Protein AF-A0A2D5EL23-F1 (afdb_monomer_lite)

Structure (mmCIF, N/CA/C/O backbone):
data_AF-A0A2D5EL23-F1
#
_entry.id   AF-A0A2D5EL23-F1
#
loop_
_atom_site.group_PDB
_atom_site.id
_atom_site.type_symbol
_atom_site.label_atom_id
_atom_site.label_alt_id
_atom_site.label_comp_id
_atom_site.label_asym_id
_atom_site.label_entity_id
_atom_site.label_seq_id
_atom_site.pdbx_PDB_ins_code
_atom_site.Cartn_x
_atom_site.Cartn_y
_atom_site.Cartn_z
_atom_site.occupancy
_atom_site.B_iso_or_equiv
_atom_site.auth_seq_id
_atom_site.auth_comp_id
_atom_site.auth_asym_id
_atom_site.auth_atom_id
_atom_site.pdbx_PDB_model_num
ATOM 1 N N . ALA A 1 1 ? -35.605 3.063 23.731 1.00 60.91 1 ALA A N 1
ATOM 2 C CA . ALA A 1 1 ? -34.912 2.268 22.695 1.00 60.91 1 ALA A CA 1
ATOM 3 C C . ALA A 1 1 ? -33.939 3.131 21.886 1.00 60.91 1 ALA A C 1
ATOM 5 O O . ALA A 1 1 ? -32.841 2.669 21.605 1.00 60.91 1 ALA A O 1
ATOM 6 N N . ASP A 1 2 ? -34.281 4.392 21.591 1.00 71.50 2 ASP A N 1
ATOM 7 C CA . ASP A 1 2 ? -33.437 5.277 20.772 1.00 71.50 2 ASP A CA 1
ATOM 8 C C . ASP A 1 2 ? -32.120 5.719 21.422 1.00 71.50 2 ASP A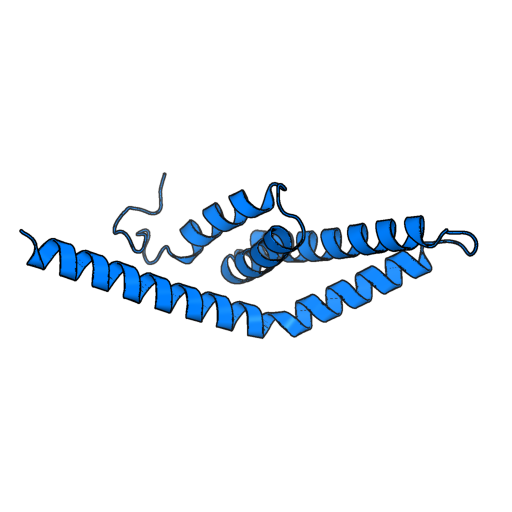 C 1
ATOM 10 O O . ASP A 1 2 ? -31.124 5.849 20.718 1.00 71.50 2 ASP A O 1
ATOM 14 N N . THR A 1 3 ? -32.063 5.884 22.748 1.00 80.81 3 THR A N 1
ATOM 15 C CA . THR A 1 3 ? -30.841 6.335 23.442 1.00 80.81 3 THR A CA 1
ATOM 16 C C . THR A 1 3 ? -29.691 5.336 23.298 1.00 80.81 3 THR A C 1
ATOM 18 O O . THR A 1 3 ? -28.621 5.705 22.828 1.00 80.81 3 THR A O 1
ATOM 21 N N . ALA A 1 4 ? -29.942 4.051 23.573 1.00 77.62 4 ALA A N 1
ATOM 22 C CA . ALA A 1 4 ? -28.934 2.995 23.455 1.00 77.62 4 ALA A CA 1
ATOM 23 C C . ALA A 1 4 ? -28.463 2.787 22.001 1.00 77.62 4 ALA A C 1
ATOM 25 O O . ALA A 1 4 ? -27.282 2.561 21.744 1.00 77.62 4 ALA A O 1
ATOM 26 N N . ALA A 1 5 ? -29.371 2.911 21.025 1.00 80.19 5 ALA A N 1
ATOM 27 C CA . ALA A 1 5 ? -29.011 2.843 19.609 1.00 80.19 5 ALA A CA 1
ATOM 28 C C . ALA A 1 5 ? -28.146 4.042 19.176 1.00 80.19 5 ALA A C 1
ATOM 30 O O . ALA A 1 5 ? -27.245 3.890 18.348 1.00 80.19 5 ALA A O 1
ATOM 31 N N . ASN A 1 6 ? -28.399 5.228 19.735 1.00 86.75 6 ASN A N 1
ATOM 32 C CA . ASN A 1 6 ? -27.636 6.432 19.425 1.00 86.75 6 ASN A CA 1
ATOM 33 C C . ASN A 1 6 ? -26.242 6.408 20.074 1.00 86.75 6 ASN A C 1
ATOM 35 O O . ASN A 1 6 ? -25.251 6.681 19.398 1.00 86.75 6 ASN A O 1
ATOM 39 N N . GLU A 1 7 ? -26.146 5.983 21.335 1.00 85.44 7 GLU A N 1
ATOM 40 C CA . GLU A 1 7 ? -24.877 5.759 22.048 1.00 85.44 7 GLU A CA 1
ATOM 41 C C . GLU A 1 7 ? -23.992 4.734 21.325 1.00 85.44 7 GLU A C 1
ATOM 43 O O . GLU A 1 7 ? -22.789 4.947 21.132 1.00 85.44 7 GLU A O 1
ATOM 48 N N . HIS A 1 8 ? -24.595 3.643 20.843 1.00 81.94 8 HIS A N 1
ATOM 49 C CA . HIS A 1 8 ? -23.882 2.628 20.075 1.00 81.94 8 HIS A CA 1
ATOM 50 C C . HIS A 1 8 ? -23.329 3.182 18.751 1.00 81.94 8 HIS A C 1
ATOM 52 O O . HIS A 1 8 ? -22.163 2.952 18.424 1.00 81.94 8 HIS A O 1
ATOM 58 N N . ARG A 1 9 ? -24.114 3.974 18.003 1.00 85.06 9 ARG A N 1
ATOM 59 C CA . ARG A 1 9 ? -23.632 4.628 16.770 1.00 85.06 9 ARG A CA 1
ATOM 60 C C . ARG A 1 9 ? -22.489 5.603 17.037 1.00 85.06 9 ARG A C 1
ATOM 62 O O . ARG A 1 9 ? -21.515 5.592 16.288 1.00 85.06 9 ARG A O 1
ATOM 69 N N . GLN A 1 10 ? -22.591 6.409 18.093 1.00 87.19 10 GLN A N 1
ATOM 70 C CA . GLN A 1 10 ? -21.544 7.362 18.471 1.00 87.19 10 GLN A CA 1
ATOM 71 C C . GLN A 1 10 ? -20.240 6.644 18.825 1.00 87.19 10 GLN A C 1
ATOM 73 O O . GLN A 1 10 ? -19.169 7.042 18.369 1.00 87.19 10 GLN A O 1
ATOM 78 N N . THR A 1 11 ? -20.333 5.530 19.551 1.00 84.12 11 THR A N 1
ATOM 79 C CA . THR A 1 11 ? -19.168 4.710 19.900 1.00 84.12 11 THR A CA 1
ATOM 80 C C . THR A 1 11 ? -18.510 4.123 18.650 1.00 84.12 11 THR A C 1
ATOM 82 O O . THR A 1 11 ? -17.299 4.254 18.470 1.00 84.12 11 THR A O 1
ATOM 85 N N . LEU A 1 12 ? -19.295 3.542 17.736 1.00 82.88 12 LEU A N 1
ATOM 86 C CA . LEU A 1 12 ? -18.772 3.018 16.469 1.00 82.88 12 LEU A CA 1
ATOM 87 C C . LEU A 1 12 ? -18.121 4.109 15.610 1.00 82.88 12 LEU A C 1
ATOM 89 O O . LEU A 1 12 ? -17.114 3.857 14.946 1.00 82.88 12 LEU A O 1
ATOM 93 N N . GLN A 1 13 ? -18.680 5.318 15.602 1.00 85.19 13 GLN A N 1
ATOM 94 C CA . GLN A 1 13 ? -18.104 6.440 14.870 1.00 85.19 13 GLN A CA 1
ATOM 95 C C . GLN A 1 13 ? -16.752 6.861 15.461 1.00 85.19 13 GLN A C 1
ATOM 97 O O . GLN A 1 13 ? -15.768 6.915 14.721 1.00 85.19 13 GLN A O 1
ATOM 102 N N . ALA A 1 14 ? -16.673 7.063 16.778 1.00 82.94 14 ALA A N 1
ATOM 103 C CA . ALA A 1 14 ? -15.433 7.438 17.458 1.00 82.94 14 ALA A CA 1
ATOM 104 C C . ALA A 1 14 ? -14.319 6.390 17.259 1.00 82.94 14 ALA A C 1
ATOM 106 O O . ALA A 1 14 ? -13.152 6.725 17.027 1.00 82.94 14 ALA A O 1
ATOM 107 N N . GLN A 1 15 ? -14.677 5.103 17.274 1.00 82.75 15 GLN A N 1
ATOM 108 C CA . GLN A 1 15 ? -13.743 4.017 16.973 1.00 82.75 15 GLN A CA 1
ATOM 109 C C . GLN A 1 15 ? -13.229 4.077 15.531 1.00 82.75 15 GLN A C 1
ATOM 111 O O . GLN A 1 15 ? -12.029 3.935 15.297 1.00 82.75 15 GLN A O 1
ATOM 116 N N . ARG A 1 16 ? -14.111 4.317 14.551 1.00 83.12 16 ARG A N 1
ATOM 117 C CA . ARG A 1 16 ? -13.718 4.452 13.138 1.00 83.12 16 ARG A CA 1
ATOM 118 C C . ARG A 1 16 ? -12.793 5.642 12.916 1.00 83.12 16 ARG A C 1
ATOM 120 O O . ARG A 1 16 ? -11.844 5.528 12.146 1.00 83.12 16 ARG A O 1
ATOM 127 N N . GLU A 1 17 ? -13.054 6.765 13.571 1.00 86.00 17 GLU A N 1
ATOM 128 C CA . GLU A 1 17 ? -12.202 7.956 13.501 1.00 86.00 17 GLU A CA 1
ATOM 129 C C . GLU A 1 17 ? -10.819 7.685 14.096 1.00 86.00 17 GLU A C 1
ATOM 131 O O . GLU A 1 17 ? -9.805 7.966 13.456 1.00 86.00 17 GLU A O 1
ATOM 136 N N . THR A 1 18 ? -10.768 7.033 15.260 1.00 85.25 18 THR A N 1
ATOM 137 C CA . THR A 1 18 ? -9.509 6.610 15.889 1.00 85.25 18 THR A CA 1
ATOM 138 C C . THR A 1 18 ? -8.724 5.667 14.979 1.00 85.25 18 THR A C 1
ATOM 140 O O . THR A 1 18 ? -7.529 5.863 14.757 1.00 85.25 18 THR A O 1
ATOM 143 N N . GLN A 1 19 ? -9.395 4.673 14.393 1.00 83.81 19 GLN A N 1
ATOM 144 C CA . GLN A 1 19 ? -8.776 3.732 13.465 1.00 83.81 19 GLN A CA 1
ATOM 145 C C . GLN A 1 19 ? -8.210 4.447 12.232 1.00 83.81 19 GLN A C 1
ATOM 147 O O . GLN A 1 19 ? -7.066 4.207 11.853 1.00 83.81 19 GLN A O 1
ATOM 152 N N . ARG A 1 20 ? -8.972 5.371 11.632 1.00 85.50 20 ARG A N 1
ATOM 153 C CA . ARG A 1 20 ? -8.506 6.181 10.494 1.00 85.50 20 ARG A CA 1
ATOM 154 C C . ARG A 1 20 ? -7.292 7.031 10.855 1.00 85.50 20 ARG A C 1
ATOM 156 O O . ARG A 1 20 ? -6.368 7.122 10.055 1.00 85.50 20 ARG A O 1
ATOM 163 N N . ALA A 1 21 ? -7.267 7.621 12.048 1.00 84.81 21 ALA A N 1
ATOM 164 C CA . ALA A 1 21 ? -6.127 8.405 12.511 1.00 84.81 21 ALA A CA 1
ATOM 165 C C . ALA A 1 21 ? -4.867 7.540 12.690 1.00 84.81 21 ALA A C 1
ATOM 167 O O . ALA A 1 21 ? -3.770 7.971 12.339 1.00 84.81 21 ALA A O 1
ATOM 168 N N . LEU A 1 22 ? -5.011 6.312 13.197 1.00 86.81 22 LEU A N 1
ATOM 169 C CA . LEU A 1 22 ? -3.902 5.361 13.314 1.00 86.81 22 LEU A CA 1
ATOM 170 C C . LEU A 1 22 ? -3.392 4.903 11.944 1.00 86.81 22 LEU A C 1
ATOM 172 O O . LEU A 1 22 ? -2.182 4.881 11.731 1.00 86.81 22 LEU A O 1
ATOM 176 N N . GLU A 1 23 ? -4.296 4.588 11.013 1.00 88.56 23 GLU A N 1
ATOM 177 C CA . GLU A 1 23 ? -3.943 4.245 9.629 1.00 88.56 23 GLU A CA 1
ATOM 178 C C . GLU A 1 23 ? -3.203 5.406 8.946 1.00 88.56 23 GLU A C 1
ATOM 180 O O . GLU A 1 23 ? -2.157 5.192 8.341 1.00 88.56 23 GLU A O 1
ATOM 185 N N . ALA A 1 24 ? -3.681 6.644 9.107 1.00 87.31 24 ALA A N 1
ATOM 186 C CA . ALA A 1 24 ? -3.034 7.828 8.544 1.00 87.31 24 ALA A CA 1
ATOM 187 C C . ALA A 1 24 ? -1.629 8.065 9.122 1.00 87.31 24 ALA A C 1
ATOM 189 O O . ALA A 1 24 ? -0.707 8.391 8.380 1.00 87.31 24 ALA A O 1
ATOM 190 N N . ARG A 1 25 ? -1.441 7.865 10.433 1.00 89.38 25 ARG A N 1
ATOM 191 C CA . ARG A 1 25 ? -0.119 7.970 11.072 1.00 89.38 25 ARG A CA 1
ATOM 192 C C . ARG A 1 25 ? 0.843 6.894 10.580 1.00 89.38 25 ARG A C 1
ATOM 194 O O . ARG A 1 25 ? 2.002 7.198 10.326 1.00 89.38 25 ARG A O 1
ATOM 201 N N . ALA A 1 26 ? 0.368 5.656 10.441 1.00 88.75 26 ALA A N 1
ATOM 202 C CA . ALA A 1 26 ? 1.173 4.569 9.896 1.00 88.75 26 ALA A CA 1
ATOM 203 C C . ALA A 1 26 ? 1.560 4.843 8.436 1.00 88.75 26 ALA A C 1
ATOM 205 O O . ALA A 1 26 ? 2.711 4.643 8.072 1.00 88.75 26 ALA A O 1
ATOM 206 N N . ALA A 1 27 ? 0.627 5.356 7.629 1.00 90.19 27 ALA A N 1
ATOM 207 C CA . ALA A 1 27 ? 0.902 5.747 6.252 1.00 90.19 27 ALA A CA 1
ATOM 208 C C . ALA A 1 27 ? 1.962 6.850 6.176 1.00 90.19 27 ALA A C 1
ATOM 210 O O . ALA A 1 27 ? 2.944 6.695 5.461 1.00 90.19 27 ALA A O 1
ATOM 211 N N . ALA A 1 28 ? 1.819 7.908 6.978 1.00 91.62 28 ALA A N 1
ATOM 212 C CA . ALA A 1 28 ? 2.796 8.991 7.027 1.00 91.62 28 ALA A CA 1
ATOM 213 C C . ALA A 1 28 ? 4.202 8.497 7.413 1.00 91.62 28 ALA A C 1
ATOM 215 O O . ALA A 1 28 ? 5.184 8.951 6.840 1.00 91.62 28 ALA A O 1
ATOM 216 N N . GLY A 1 29 ? 4.302 7.542 8.344 1.00 92.69 29 GLY A N 1
ATOM 217 C CA . GLY A 1 29 ? 5.584 6.959 8.749 1.00 92.69 29 GLY A CA 1
ATOM 218 C C . GLY A 1 29 ? 6.241 6.048 7.706 1.00 92.69 29 GLY A C 1
ATOM 219 O O . GLY A 1 29 ? 7.406 5.706 7.870 1.00 92.69 29 GLY A O 1
ATOM 220 N N . LEU A 1 30 ? 5.514 5.643 6.661 1.00 95.50 30 LEU A N 1
ATOM 221 C CA . LEU A 1 30 ? 6.009 4.760 5.600 1.00 95.50 30 LEU A CA 1
ATOM 222 C C . LEU A 1 30 ? 6.148 5.461 4.248 1.00 95.50 30 LEU A C 1
ATOM 224 O O . LEU A 1 30 ? 6.604 4.829 3.299 1.00 95.50 30 LEU A O 1
ATOM 228 N N . GLU A 1 31 ? 5.767 6.735 4.144 1.00 95.19 31 GLU A N 1
ATOM 229 C CA . GLU A 1 31 ? 5.750 7.454 2.868 1.00 95.19 31 GLU A CA 1
ATOM 230 C C . GLU A 1 31 ? 7.149 7.542 2.250 1.00 95.19 31 GLU A C 1
ATOM 232 O O . GLU A 1 31 ? 7.300 7.281 1.061 1.00 95.19 31 GLU A O 1
ATOM 237 N N . ASP A 1 32 ? 8.182 7.812 3.056 1.00 95.81 32 ASP A N 1
ATOM 238 C CA . ASP A 1 32 ? 9.564 7.857 2.568 1.00 95.81 32 ASP A CA 1
ATOM 239 C C . ASP A 1 32 ? 10.018 6.488 2.040 1.00 95.81 32 ASP A C 1
ATOM 241 O O . ASP A 1 32 ? 10.555 6.406 0.940 1.00 95.81 32 ASP A O 1
ATOM 245 N N . THR A 1 33 ? 9.713 5.401 2.760 1.00 96.38 33 THR A N 1
ATOM 246 C CA . THR A 1 33 ? 10.012 4.029 2.314 1.00 96.38 33 THR A CA 1
ATOM 247 C C . THR A 1 33 ? 9.292 3.679 1.014 1.00 96.38 33 THR A C 1
ATOM 249 O O . THR A 1 33 ? 9.870 3.043 0.136 1.00 96.38 33 THR A O 1
ATOM 252 N N . ILE A 1 34 ? 8.022 4.075 0.885 1.00 96.50 34 ILE A N 1
ATOM 253 C CA . ILE A 1 34 ? 7.247 3.860 -0.340 1.00 96.50 34 ILE A CA 1
ATOM 254 C C . ILE A 1 34 ? 7.878 4.640 -1.488 1.00 96.50 34 ILE A C 1
ATOM 256 O O . ILE A 1 34 ? 8.136 4.060 -2.538 1.00 96.50 34 ILE A O 1
ATOM 260 N N . ARG A 1 35 ? 8.160 5.931 -1.287 1.00 97.25 35 ARG A N 1
ATOM 261 C CA . ARG A 1 35 ? 8.766 6.790 -2.304 1.00 97.25 35 ARG A CA 1
ATOM 262 C C . ARG A 1 35 ? 10.094 6.219 -2.790 1.00 97.25 35 ARG A C 1
ATOM 264 O O . ARG A 1 35 ? 10.261 6.060 -3.991 1.00 97.25 35 ARG A O 1
ATOM 271 N N . GLU A 1 36 ? 10.997 5.870 -1.878 1.00 97.75 36 GLU A N 1
ATOM 272 C CA . GLU A 1 36 ? 12.311 5.313 -2.223 1.00 97.75 36 GLU A CA 1
ATOM 273 C C . GLU A 1 36 ? 12.188 4.019 -3.038 1.00 97.75 36 GLU A C 1
ATOM 275 O O . GLU A 1 36 ? 12.877 3.848 -4.043 1.00 97.75 36 GLU A O 1
ATOM 280 N N . ALA A 1 37 ? 11.275 3.122 -2.654 1.00 97.31 37 ALA A N 1
ATOM 281 C CA . ALA A 1 37 ? 11.045 1.881 -3.388 1.00 97.31 37 ALA A CA 1
ATOM 282 C C . ALA A 1 37 ? 10.477 2.126 -4.796 1.00 97.31 37 ALA A C 1
ATOM 284 O O . ALA A 1 37 ? 10.880 1.452 -5.743 1.00 97.31 37 ALA A O 1
ATOM 285 N N . LEU A 1 38 ? 9.559 3.085 -4.940 1.00 97.38 38 LEU A N 1
ATOM 286 C CA . LEU A 1 38 ? 8.976 3.454 -6.231 1.00 97.38 38 LEU A CA 1
ATOM 287 C C . LEU A 1 38 ? 10.004 4.129 -7.148 1.00 97.38 38 LEU A C 1
ATOM 289 O O . LEU A 1 38 ? 10.094 3.784 -8.324 1.00 97.38 38 LEU A O 1
ATOM 293 N N . GLU A 1 39 ? 10.815 5.042 -6.613 1.00 97.69 39 GLU A N 1
ATOM 294 C CA . GLU A 1 39 ? 11.894 5.702 -7.354 1.00 97.69 39 GLU A CA 1
ATOM 295 C C . GLU A 1 39 ? 12.943 4.693 -7.836 1.00 97.69 39 GLU A C 1
ATOM 297 O O . GLU A 1 39 ? 13.336 4.730 -9.005 1.00 97.69 39 GLU A O 1
ATOM 302 N N . ALA A 1 40 ? 13.343 3.751 -6.975 1.00 97.44 40 ALA A N 1
ATOM 303 C CA . ALA A 1 40 ? 14.256 2.674 -7.346 1.00 97.44 40 ALA A CA 1
ATOM 304 C C . ALA A 1 40 ? 13.661 1.779 -8.445 1.00 97.44 40 ALA A C 1
ATOM 306 O O . ALA A 1 40 ? 14.304 1.551 -9.467 1.00 97.44 40 ALA A O 1
ATOM 307 N N . ALA A 1 41 ? 12.409 1.338 -8.286 1.00 96.94 41 ALA A N 1
ATOM 308 C CA . ALA A 1 41 ? 11.735 0.490 -9.269 1.00 96.94 41 ALA A CA 1
ATOM 309 C C . ALA A 1 41 ? 11.572 1.183 -10.628 1.00 96.94 41 ALA A C 1
ATOM 311 O O . ALA A 1 41 ? 11.755 0.563 -11.675 1.00 96.94 41 ALA A O 1
ATOM 312 N N . ARG A 1 42 ? 11.270 2.485 -10.621 1.00 96.56 42 ARG A N 1
ATOM 313 C CA . ARG A 1 42 ? 11.204 3.308 -11.830 1.00 96.56 42 ARG A CA 1
ATOM 314 C C . ARG A 1 42 ? 12.561 3.396 -12.521 1.00 96.56 42 ARG A C 1
ATOM 316 O O . ARG A 1 42 ? 12.623 3.230 -13.737 1.00 96.56 42 ARG A O 1
ATOM 323 N N . ALA A 1 43 ? 13.631 3.658 -11.772 1.00 95.62 43 ALA A N 1
ATOM 324 C CA . ALA A 1 43 ? 14.978 3.739 -12.329 1.00 95.62 43 ALA A CA 1
ATOM 325 C C . ALA A 1 43 ? 15.408 2.404 -12.956 1.00 95.62 43 ALA A C 1
ATOM 327 O O . ALA A 1 43 ? 15.880 2.391 -14.091 1.00 95.62 43 ALA A O 1
ATOM 328 N N . GLU A 1 44 ? 15.172 1.288 -12.261 1.00 94.50 44 GLU A N 1
ATOM 329 C CA . GLU A 1 44 ? 15.456 -0.060 -12.766 1.00 94.50 44 GLU A CA 1
ATOM 330 C C . GLU A 1 44 ? 14.639 -0.393 -14.023 1.00 94.50 44 GLU A C 1
ATOM 332 O O . GLU A 1 44 ? 15.177 -0.945 -14.983 1.00 94.50 44 GLU A O 1
ATOM 337 N N . ALA A 1 45 ? 13.355 -0.024 -14.056 1.00 94.31 45 ALA A N 1
ATOM 338 C CA . ALA A 1 45 ? 12.507 -0.239 -15.225 1.00 94.31 45 ALA A CA 1
ATOM 339 C C . ALA A 1 45 ? 13.009 0.538 -16.448 1.00 94.31 45 ALA A C 1
ATOM 341 O O . ALA A 1 45 ? 13.058 -0.016 -17.542 1.00 94.31 45 ALA A O 1
ATOM 342 N N . ILE A 1 46 ? 13.405 1.801 -16.265 1.00 92.88 46 ILE A N 1
ATOM 343 C CA . ILE A 1 46 ? 13.926 2.644 -17.349 1.00 92.88 46 ILE A CA 1
ATOM 344 C C . ILE A 1 46 ? 15.285 2.133 -17.841 1.00 92.88 46 ILE A C 1
ATOM 346 O O . ILE A 1 46 ? 15.500 2.081 -19.047 1.00 92.88 46 ILE A O 1
ATOM 350 N N . ASP A 1 47 ? 16.187 1.729 -16.943 1.00 91.75 47 ASP A N 1
ATOM 351 C CA . ASP A 1 47 ? 17.500 1.183 -17.322 1.00 91.75 47 ASP A CA 1
ATOM 352 C C . ASP A 1 47 ? 17.376 -0.157 -18.069 1.00 91.75 47 ASP A C 1
ATOM 354 O O . ASP A 1 47 ? 18.091 -0.417 -19.039 1.00 91.75 47 ASP A O 1
ATOM 358 N N . GLY A 1 48 ? 16.407 -0.988 -17.671 1.00 88.31 48 GLY A N 1
ATOM 359 C CA . GLY A 1 48 ? 16.091 -2.246 -18.345 1.00 88.31 48 GLY A CA 1
ATOM 360 C C . GLY A 1 48 ? 15.474 -2.073 -19.738 1.00 88.31 48 GLY A C 1
ATOM 361 O O . GLY A 1 48 ? 15.513 -3.004 -20.550 1.00 88.31 48 GLY A O 1
ATOM 362 N N . LEU A 1 49 ? 14.926 -0.895 -20.044 1.00 85.19 49 LEU A N 1
ATOM 363 C CA . LEU A 1 49 ? 14.395 -0.571 -21.361 1.00 85.19 49 LEU A CA 1
ATOM 364 C C . LEU A 1 49 ? 15.527 -0.109 -22.282 1.00 85.19 49 LEU A C 1
ATOM 366 O O . LEU A 1 49 ? 16.194 0.901 -22.074 1.00 85.19 49 LEU A O 1
ATOM 370 N N . GLY A 1 50 ? 15.749 -0.859 -23.360 1.00 79.94 50 GLY A N 1
ATOM 371 C CA . GLY A 1 50 ? 16.741 -0.486 -24.365 1.00 79.94 50 GLY A CA 1
ATOM 372 C C . GLY A 1 50 ? 16.426 0.859 -25.042 1.00 79.94 50 GLY A C 1
ATOM 373 O O . GLY A 1 50 ? 15.294 1.333 -25.045 1.00 79.94 50 GLY A O 1
ATOM 374 N N . ARG A 1 51 ? 17.423 1.433 -25.735 1.00 73.56 51 ARG A N 1
ATOM 375 C CA . ARG A 1 51 ? 17.384 2.761 -26.403 1.00 73.56 51 ARG A CA 1
ATOM 376 C C . ARG A 1 51 ? 16.289 2.983 -27.473 1.00 73.56 51 ARG A C 1
ATOM 378 O O . ARG A 1 51 ? 16.339 3.989 -28.173 1.00 73.56 51 ARG A O 1
ATOM 385 N N . ARG A 1 52 ? 15.365 2.043 -27.682 1.00 77.75 52 ARG A N 1
ATOM 386 C CA . ARG A 1 52 ? 14.295 2.111 -28.694 1.00 77.75 52 ARG A CA 1
ATOM 387 C C . ARG A 1 52 ? 12.890 1.896 -28.126 1.00 77.75 52 ARG A C 1
ATOM 389 O O . ARG A 1 52 ? 11.969 1.766 -28.924 1.00 77.75 52 ARG A O 1
ATOM 396 N N . ALA A 1 53 ? 12.733 1.821 -26.805 1.00 85.31 53 ALA A N 1
ATOM 397 C CA . ALA A 1 53 ? 11.406 1.761 -26.208 1.00 85.31 53 ALA A CA 1
ATOM 398 C C . ALA A 1 53 ? 10.616 3.026 -26.567 1.00 85.31 53 ALA A C 1
ATOM 400 O O . ALA A 1 53 ? 11.154 4.135 -26.561 1.00 85.31 53 ALA A O 1
ATOM 401 N N . THR A 1 54 ? 9.352 2.840 -26.917 1.00 92.62 54 THR A N 1
ATOM 402 C CA . THR A 1 54 ? 8.395 3.931 -27.087 1.00 92.62 54 THR A CA 1
ATOM 403 C C . THR A 1 54 ? 8.010 4.520 -25.729 1.00 92.62 54 THR A C 1
ATOM 405 O O . THR A 1 54 ? 8.204 3.895 -2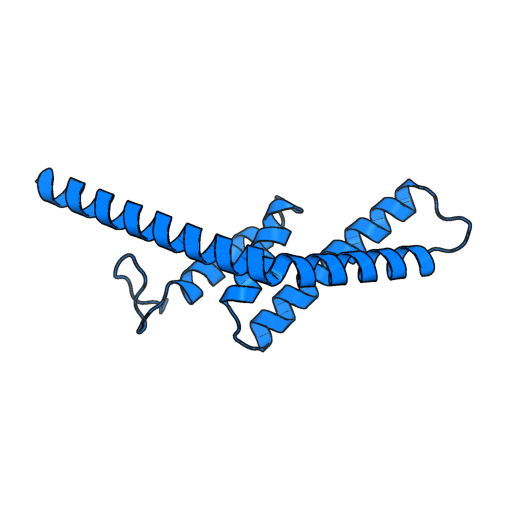4.681 1.00 92.62 54 THR A O 1
ATOM 408 N N . ASP A 1 55 ? 7.440 5.725 -25.735 1.00 91.81 55 ASP A N 1
ATOM 409 C CA . ASP A 1 55 ? 6.957 6.367 -24.508 1.00 91.81 55 ASP A CA 1
ATOM 410 C C . ASP A 1 55 ? 5.874 5.516 -23.823 1.00 91.81 55 ASP A C 1
ATOM 412 O O . ASP A 1 55 ? 5.894 5.356 -22.606 1.00 91.81 55 ASP A O 1
ATOM 416 N N . GLU A 1 56 ? 4.991 4.890 -24.608 1.00 92.44 56 GLU A N 1
ATOM 417 C CA . GLU A 1 56 ? 3.926 4.011 -24.110 1.00 92.44 56 GLU A CA 1
ATOM 418 C C . GLU A 1 56 ? 4.486 2.729 -23.471 1.00 92.44 56 GLU A C 1
ATOM 420 O O . GLU A 1 56 ? 4.063 2.333 -22.385 1.00 92.44 56 GLU A O 1
ATOM 425 N N . GLU A 1 57 ? 5.493 2.103 -24.090 1.00 92.31 57 GLU A N 1
ATOM 426 C CA . GLU A 1 57 ? 6.192 0.954 -23.496 1.00 92.31 57 GLU A CA 1
ATOM 427 C C . GLU A 1 57 ? 6.920 1.341 -22.205 1.00 92.31 57 GLU A C 1
ATOM 429 O O . GLU A 1 57 ? 6.933 0.571 -21.242 1.00 92.31 57 GLU A O 1
ATOM 434 N N . THR A 1 58 ? 7.493 2.544 -22.168 1.00 93.25 58 THR A N 1
ATOM 435 C CA . THR A 1 58 ? 8.186 3.066 -20.989 1.00 93.25 58 THR A CA 1
ATOM 436 C C . THR A 1 58 ? 7.215 3.312 -19.842 1.00 93.25 58 THR A C 1
ATOM 438 O O . THR A 1 58 ? 7.457 2.867 -18.719 1.00 93.25 58 THR A O 1
ATOM 441 N N . GLU A 1 59 ? 6.086 3.961 -20.116 1.00 94.25 59 GLU A N 1
ATOM 442 C CA . GLU A 1 59 ? 5.038 4.207 -19.128 1.00 94.25 59 GLU A CA 1
ATOM 443 C C . GLU A 1 59 ? 4.453 2.896 -18.587 1.00 94.25 59 GLU A C 1
ATOM 445 O O . GLU A 1 59 ? 4.320 2.729 -17.368 1.00 94.25 59 GLU A O 1
ATOM 450 N N . ALA A 1 60 ? 4.169 1.934 -19.470 1.00 93.62 60 ALA A N 1
ATOM 451 C CA . ALA A 1 60 ? 3.654 0.626 -19.079 1.00 93.62 60 ALA A CA 1
ATOM 452 C C . ALA A 1 60 ? 4.652 -0.148 -18.201 1.00 93.62 60 ALA A C 1
ATOM 454 O O . ALA A 1 60 ? 4.265 -0.722 -17.177 1.00 93.62 60 ALA A O 1
ATOM 455 N N . ALA A 1 61 ? 5.938 -0.143 -18.562 1.00 94.69 61 ALA A N 1
ATOM 456 C CA . ALA A 1 61 ? 6.983 -0.809 -17.793 1.00 94.69 61 ALA A CA 1
ATOM 457 C C . ALA A 1 61 ? 7.160 -0.181 -16.406 1.00 94.69 61 ALA A C 1
ATOM 459 O O . ALA A 1 61 ? 7.187 -0.906 -15.412 1.00 94.69 61 ALA A O 1
ATOM 460 N N . VAL A 1 62 ? 7.219 1.152 -16.328 1.00 95.50 62 VAL A N 1
ATOM 461 C CA . VAL A 1 62 ? 7.345 1.881 -15.058 1.00 95.50 62 VAL A CA 1
ATOM 462 C C . VAL A 1 62 ? 6.136 1.627 -14.162 1.00 95.50 62 VAL A C 1
ATOM 464 O O . VAL A 1 62 ? 6.312 1.251 -13.007 1.00 95.50 62 VAL A O 1
ATOM 467 N N . THR A 1 63 ? 4.918 1.736 -14.697 1.00 94.50 63 THR A N 1
ATOM 468 C CA . THR A 1 63 ? 3.680 1.485 -13.937 1.00 94.50 63 THR A CA 1
ATOM 469 C C . THR A 1 63 ? 3.653 0.064 -13.377 1.00 94.50 63 THR A C 1
ATOM 471 O O . THR A 1 63 ? 3.268 -0.172 -12.229 1.00 94.50 63 THR A O 1
ATOM 474 N N . ASN A 1 64 ? 4.081 -0.912 -14.180 1.00 95.25 64 ASN A N 1
ATOM 475 C CA . ASN A 1 64 ? 4.152 -2.294 -13.736 1.00 95.25 64 ASN A CA 1
ATOM 476 C C . ASN A 1 64 ? 5.249 -2.515 -12.678 1.00 95.25 64 ASN A C 1
ATOM 478 O O . ASN A 1 64 ? 5.012 -3.252 -11.721 1.00 95.25 64 ASN A O 1
ATOM 482 N N . ALA A 1 65 ? 6.416 -1.885 -12.817 1.00 96.69 65 ALA A N 1
ATOM 483 C CA . ALA A 1 65 ? 7.506 -1.991 -11.849 1.00 96.69 65 ALA A CA 1
ATOM 484 C C . ALA A 1 65 ? 7.144 -1.354 -10.499 1.00 96.69 65 ALA A C 1
ATOM 486 O O . ALA A 1 65 ? 7.343 -1.969 -9.452 1.00 96.69 65 ALA A O 1
ATOM 487 N N . GLU A 1 66 ? 6.532 -0.169 -10.517 1.00 96.56 66 GLU A N 1
ATOM 488 C CA . GLU A 1 66 ? 6.036 0.524 -9.324 1.00 96.56 66 GLU A CA 1
ATOM 489 C C . GLU A 1 66 ? 5.004 -0.326 -8.568 1.00 96.56 66 GLU A C 1
ATOM 491 O O . GLU A 1 66 ? 5.114 -0.525 -7.353 1.00 96.56 66 GLU A O 1
ATOM 496 N N . ARG A 1 67 ? 4.059 -0.934 -9.298 1.00 96.69 67 ARG A N 1
ATOM 497 C CA . ARG A 1 67 ? 3.099 -1.888 -8.728 1.00 96.69 67 ARG A CA 1
ATOM 498 C C . ARG A 1 67 ? 3.801 -3.074 -8.064 1.00 96.69 67 ARG A C 1
ATOM 500 O O . ARG A 1 67 ? 3.473 -3.418 -6.930 1.00 96.69 67 ARG A O 1
ATOM 507 N N . GLN A 1 68 ? 4.761 -3.700 -8.746 1.00 96.94 68 GLN A N 1
ATOM 508 C CA . GLN A 1 68 ? 5.495 -4.854 -8.215 1.00 96.94 68 GLN A CA 1
ATOM 509 C C . GLN A 1 68 ? 6.314 -4.501 -6.966 1.00 96.94 68 GLN A C 1
ATOM 511 O O . GLN A 1 68 ? 6.366 -5.292 -6.023 1.00 96.94 68 GLN A O 1
ATOM 516 N N . ALA A 1 69 ? 6.913 -3.310 -6.918 1.00 97.62 69 ALA A N 1
ATOM 517 C CA . ALA A 1 69 ? 7.647 -2.836 -5.749 1.00 97.62 69 ALA A CA 1
ATOM 518 C C . ALA A 1 69 ? 6.731 -2.672 -4.526 1.00 97.62 69 ALA A C 1
ATOM 520 O O . ALA A 1 69 ? 7.056 -3.145 -3.434 1.00 97.62 69 ALA A O 1
ATOM 521 N N . LEU A 1 70 ? 5.545 -2.084 -4.714 1.00 97.19 70 LEU A N 1
ATOM 522 C CA . LEU A 1 70 ? 4.535 -1.985 -3.659 1.00 97.19 70 LEU A CA 1
ATOM 523 C C . LEU A 1 70 ? 4.010 -3.355 -3.215 1.00 97.19 70 LEU A C 1
ATOM 525 O O . LEU A 1 70 ? 3.837 -3.584 -2.018 1.00 97.19 70 LEU A O 1
ATOM 529 N N . GLU A 1 71 ? 3.770 -4.276 -4.151 1.00 97.56 71 GLU A N 1
ATOM 530 C CA . GLU A 1 71 ? 3.376 -5.654 -3.832 1.00 97.56 71 GLU A CA 1
ATOM 531 C C . GLU A 1 71 ? 4.438 -6.360 -2.993 1.00 97.56 71 GLU A C 1
ATOM 533 O O . GLU A 1 71 ? 4.102 -7.013 -2.004 1.00 97.56 71 GLU A O 1
ATOM 538 N N . LYS A 1 72 ? 5.715 -6.187 -3.340 1.00 97.81 72 LYS A N 1
ATOM 539 C CA . LYS A 1 72 ? 6.834 -6.750 -2.586 1.00 97.81 72 LYS A CA 1
ATOM 540 C C . LYS A 1 72 ? 6.872 -6.214 -1.157 1.00 97.81 72 LYS A C 1
ATOM 542 O O . LYS A 1 72 ? 6.872 -7.013 -0.227 1.00 97.81 72 LYS A O 1
ATOM 547 N N . LEU A 1 73 ? 6.797 -4.894 -0.966 1.00 97.88 73 LEU A N 1
ATOM 548 C CA . LEU A 1 73 ? 6.713 -4.290 0.372 1.00 97.88 73 LEU A CA 1
ATOM 549 C C . LEU A 1 73 ? 5.523 -4.837 1.178 1.00 97.88 73 LEU A C 1
ATOM 551 O O . LEU A 1 73 ? 5.647 -5.141 2.367 1.00 97.88 73 LEU A O 1
ATOM 555 N N . ALA A 1 74 ? 4.367 -4.994 0.527 1.00 96.81 74 ALA A N 1
ATOM 556 C CA . ALA A 1 74 ? 3.166 -5.538 1.147 1.00 96.81 74 ALA A CA 1
ATOM 557 C C . ALA A 1 74 ? 3.351 -6.992 1.607 1.00 96.81 74 ALA A C 1
ATOM 559 O O . ALA A 1 74 ? 2.977 -7.337 2.732 1.00 96.81 74 ALA A O 1
ATOM 560 N N . VAL A 1 75 ? 3.946 -7.832 0.759 1.00 96.88 75 VAL A N 1
ATOM 561 C CA . VAL A 1 75 ? 4.229 -9.241 1.054 1.00 96.88 75 VAL A CA 1
ATOM 562 C C . VAL A 1 75 ? 5.306 -9.376 2.129 1.00 96.88 75 VAL A C 1
ATOM 564 O O . VAL A 1 75 ? 5.114 -10.146 3.066 1.00 96.88 75 VAL A O 1
ATOM 567 N N . ASP A 1 76 ? 6.383 -8.599 2.067 1.00 97.31 76 ASP A N 1
ATOM 568 C CA . ASP A 1 76 ? 7.457 -8.620 3.068 1.00 97.31 76 ASP A CA 1
ATOM 569 C C . ASP A 1 76 ? 6.940 -8.205 4.456 1.00 97.31 76 ASP A C 1
ATOM 571 O O . ASP A 1 76 ? 7.288 -8.794 5.486 1.00 97.31 76 ASP A O 1
ATOM 575 N N . ALA A 1 77 ? 6.026 -7.232 4.502 1.00 94.94 77 ALA A N 1
ATOM 576 C CA . ALA A 1 77 ? 5.343 -6.868 5.735 1.00 94.94 77 ALA A CA 1
ATOM 577 C C . ALA A 1 77 ? 4.417 -7.987 6.244 1.00 94.94 77 ALA A C 1
ATOM 579 O O . ALA A 1 77 ? 4.371 -8.232 7.451 1.00 94.94 77 ALA A O 1
ATOM 580 N N . LEU A 1 78 ? 3.702 -8.689 5.356 1.00 93.19 78 LEU A N 1
ATOM 581 C CA . LEU A 1 78 ? 2.867 -9.839 5.721 1.00 93.19 78 LEU A CA 1
ATOM 582 C C . LEU A 1 78 ? 3.691 -10.992 6.301 1.00 93.19 78 LEU A C 1
ATOM 584 O O . LEU A 1 78 ? 3.342 -11.514 7.361 1.00 93.19 78 LEU A O 1
ATOM 588 N N . THR A 1 79 ? 4.775 -11.380 5.629 1.00 93.94 79 THR A N 1
ATOM 589 C CA . THR A 1 79 ? 5.653 -12.482 6.057 1.00 93.94 79 THR A CA 1
ATOM 590 C C . THR A 1 79 ? 6.346 -12.166 7.380 1.00 93.94 79 THR A C 1
ATOM 592 O O . THR A 1 79 ? 6.535 -13.057 8.207 1.00 93.94 79 THR A O 1
ATOM 595 N N . SER A 1 80 ? 6.612 -10.885 7.641 1.00 92.31 80 SER A N 1
ATOM 596 C CA . SER A 1 80 ? 7.150 -10.390 8.913 1.00 92.31 80 SER A CA 1
ATOM 597 C C . SER A 1 80 ? 6.085 -10.167 10.000 1.00 92.31 80 SER A C 1
ATOM 599 O O . SER A 1 80 ? 6.389 -9.600 11.048 1.00 92.31 80 SER A O 1
ATOM 601 N N . ASN A 1 81 ? 4.827 -10.577 9.776 1.00 89.38 81 ASN A N 1
ATOM 602 C CA . ASN A 1 81 ? 3.677 -10.337 10.663 1.00 89.38 81 ASN A CA 1
ATOM 603 C C . ASN A 1 81 ? 3.408 -8.853 10.987 1.00 89.38 81 ASN A C 1
ATOM 605 O O . ASN A 1 81 ? 2.690 -8.528 11.937 1.00 89.38 81 ASN A O 1
ATOM 609 N N . ASN A 1 82 ? 3.928 -7.927 10.183 1.00 90.81 82 ASN A N 1
ATOM 610 C CA . ASN A 1 82 ? 3.666 -6.504 10.325 1.00 90.81 82 ASN A CA 1
ATOM 611 C C . ASN A 1 82 ? 2.396 -6.111 9.556 1.00 90.81 82 ASN A C 1
ATOM 613 O O . ASN A 1 82 ? 2.421 -5.409 8.543 1.00 90.81 82 ASN A O 1
ATOM 617 N N . TYR A 1 83 ? 1.249 -6.559 10.070 1.00 90.75 83 TYR A N 1
ATOM 618 C CA . TYR A 1 83 ? -0.058 -6.340 9.444 1.00 90.75 83 TYR A CA 1
ATOM 619 C C . TYR A 1 83 ? -0.433 -4.859 9.303 1.00 90.75 83 TYR A C 1
ATOM 621 O O . TYR A 1 83 ? -1.201 -4.509 8.410 1.00 90.75 83 TYR A O 1
ATOM 629 N N . ARG A 1 84 ? 0.111 -3.980 10.157 1.00 90.50 84 ARG A N 1
ATOM 630 C CA . ARG A 1 84 ? -0.101 -2.528 10.056 1.00 90.50 84 ARG A CA 1
ATOM 631 C C . ARG A 1 84 ? 0.594 -1.945 8.832 1.00 90.50 84 ARG A C 1
ATOM 633 O O . ARG A 1 84 ? -0.031 -1.177 8.110 1.00 90.50 84 ARG A O 1
ATOM 640 N N . HIS A 1 85 ? 1.843 -2.329 8.580 1.00 94.00 85 HIS A N 1
ATOM 641 C CA . HIS A 1 85 ? 2.568 -1.870 7.395 1.00 94.00 85 HIS A CA 1
ATOM 642 C C . HIS A 1 85 ? 1.977 -2.499 6.131 1.00 94.00 85 HIS A C 1
ATOM 644 O O . HIS A 1 85 ? 1.676 -1.785 5.179 1.00 94.00 85 HIS A O 1
ATOM 650 N N . ALA A 1 86 ? 1.687 -3.806 6.165 1.00 95.62 86 ALA A N 1
ATOM 651 C CA . ALA A 1 86 ? 1.012 -4.490 5.065 1.00 95.62 86 ALA A CA 1
ATOM 652 C C . ALA A 1 86 ? -0.305 -3.791 4.694 1.00 95.62 86 ALA A C 1
ATOM 654 O O . ALA A 1 86 ? -0.578 -3.568 3.516 1.00 95.62 86 ALA A O 1
ATOM 655 N N . LEU A 1 87 ? -1.105 -3.390 5.691 1.00 94.75 87 LEU A N 1
ATOM 656 C CA . LEU A 1 87 ? -2.348 -2.658 5.460 1.00 94.75 8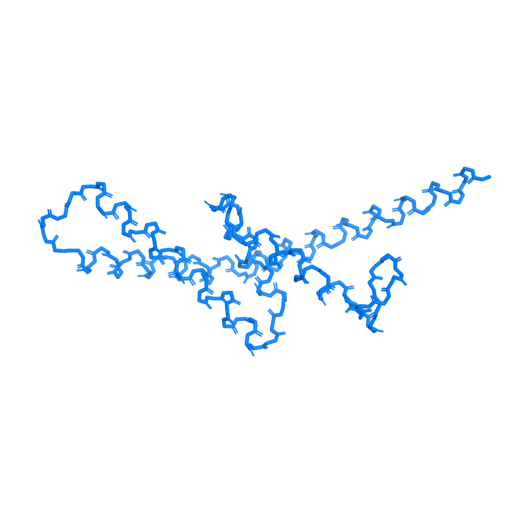7 LEU A CA 1
ATOM 657 C C . LEU A 1 87 ? -2.106 -1.346 4.705 1.00 94.75 87 LEU A C 1
ATOM 659 O O . LEU A 1 87 ? -2.838 -1.067 3.760 1.00 94.75 87 LEU A O 1
ATOM 663 N N . VAL A 1 88 ? -1.089 -0.567 5.080 1.00 95.94 88 VAL A N 1
ATOM 664 C CA . VAL A 1 88 ? -0.738 0.686 4.389 1.00 95.94 88 VAL A CA 1
ATOM 665 C C . VAL A 1 88 ? -0.379 0.422 2.925 1.00 95.94 88 VAL A C 1
ATOM 667 O O . VAL A 1 88 ? -0.925 1.078 2.035 1.00 95.94 88 VAL A O 1
ATOM 670 N N . TYR A 1 89 ? 0.480 -0.564 2.657 1.00 97.38 89 TYR A N 1
ATOM 671 C CA . TYR A 1 89 ? 0.899 -0.887 1.291 1.00 97.38 89 TYR A CA 1
ATOM 672 C C . TYR A 1 89 ? -0.278 -1.368 0.429 1.00 97.38 89 TYR A C 1
ATOM 674 O O . TYR A 1 89 ? -0.493 -0.857 -0.670 1.00 97.38 89 TYR A O 1
ATOM 682 N N . TYR A 1 90 ? -1.130 -2.259 0.950 1.00 96.75 90 TYR A N 1
ATOM 683 C CA . TYR A 1 90 ? -2.330 -2.701 0.230 1.00 96.75 90 TYR A CA 1
ATOM 684 C C . TYR A 1 90 ? -3.369 -1.590 0.044 1.00 96.75 90 TYR A C 1
ATOM 686 O O . TYR A 1 90 ? -4.083 -1.588 -0.958 1.00 96.75 90 TYR A O 1
ATOM 694 N N . GLN A 1 91 ? -3.462 -0.625 0.963 1.00 95.38 91 GLN A N 1
ATOM 695 C CA . GLN A 1 91 ? -4.304 0.558 0.771 1.00 95.38 91 GLN A CA 1
ATOM 696 C C . GLN A 1 91 ? -3.798 1.440 -0.367 1.00 95.38 91 GLN A C 1
ATOM 698 O O . GLN A 1 91 ? -4.614 1.983 -1.111 1.00 95.38 91 GLN A O 1
ATOM 703 N N . ARG A 1 92 ? -2.476 1.586 -0.513 1.00 95.69 92 ARG A N 1
ATOM 704 C CA . ARG A 1 92 ? -1.877 2.293 -1.648 1.00 95.69 92 ARG A CA 1
ATOM 705 C C . ARG A 1 92 ? -2.197 1.571 -2.958 1.00 95.69 92 ARG A C 1
ATOM 707 O O . ARG A 1 92 ? -2.835 2.175 -3.816 1.00 95.69 92 ARG A O 1
ATOM 714 N N . LEU A 1 93 ? -1.909 0.270 -3.031 1.00 96.06 93 LEU A N 1
ATOM 715 C CA . LEU A 1 93 ? -2.211 -0.579 -4.191 1.00 96.06 93 LEU A CA 1
ATOM 716 C C . LEU A 1 93 ? -3.692 -0.532 -4.591 1.00 96.06 93 LEU A C 1
ATOM 718 O O . LEU A 1 93 ? -4.013 -0.407 -5.766 1.00 96.06 93 LEU A O 1
ATOM 722 N N . ALA A 1 94 ? -4.614 -0.589 -3.627 1.00 95.88 94 ALA A N 1
ATOM 723 C CA . ALA A 1 94 ? -6.048 -0.536 -3.910 1.00 95.88 94 ALA A CA 1
ATOM 724 C C . ALA A 1 94 ? -6.518 0.824 -4.454 1.00 95.88 94 ALA A C 1
ATOM 726 O O . ALA A 1 94 ? -7.521 0.872 -5.166 1.00 95.88 94 ALA A O 1
ATOM 727 N N . ARG A 1 95 ? -5.832 1.924 -4.109 1.00 94.19 95 ARG A N 1
ATOM 728 C CA . ARG A 1 95 ? -6.129 3.262 -4.647 1.00 94.19 95 ARG A CA 1
ATOM 729 C C . ARG A 1 95 ? -5.579 3.445 -6.057 1.00 94.19 95 ARG A C 1
ATOM 731 O O . ARG A 1 95 ? -6.259 4.044 -6.879 1.00 94.19 95 ARG A O 1
ATOM 738 N N . GLU A 1 96 ? -4.375 2.946 -6.315 1.00 92.94 96 GLU A N 1
ATOM 739 C CA . GLU A 1 96 ? -3.690 3.099 -7.606 1.00 92.94 96 GLU A CA 1
ATOM 740 C C . GLU A 1 96 ? -4.178 2.093 -8.655 1.00 92.94 96 GLU A C 1
ATOM 742 O O . GLU A 1 96 ? -4.183 2.389 -9.846 1.00 92.94 96 GLU A O 1
ATOM 747 N N . HIS A 1 97 ? -4.670 0.933 -8.216 1.00 90.88 97 HIS A N 1
ATOM 748 C CA . HIS A 1 97 ? -5.164 -0.133 -9.085 1.00 90.88 97 HIS A CA 1
ATOM 749 C C . HIS A 1 97 ? -6.581 -0.563 -8.673 1.00 90.88 97 HIS A C 1
ATOM 751 O O . HIS A 1 97 ? -6.781 -1.650 -8.106 1.00 90.88 97 HIS A O 1
ATOM 757 N N . PRO A 1 98 ? -7.593 0.289 -8.927 1.00 89.31 98 PRO A N 1
ATOM 758 C CA . PRO A 1 98 ? -8.978 -0.044 -8.627 1.00 89.31 98 PRO A CA 1
ATOM 759 C C . PRO A 1 98 ? -9.432 -1.260 -9.447 1.00 89.31 98 PRO A C 1
ATOM 761 O O . PRO A 1 98 ? -9.076 -1.418 -10.611 1.00 89.31 98 PRO A O 1
ATOM 764 N N . GLY A 1 99 ? -10.229 -2.137 -8.833 1.00 84.56 99 GLY A N 1
ATOM 765 C CA . GLY A 1 99 ? -10.720 -3.368 -9.468 1.00 84.56 99 GLY A CA 1
ATOM 766 C C . GLY A 1 99 ? -9.782 -4.577 -9.359 1.00 84.56 99 GLY A C 1
ATOM 767 O O . GLY A 1 99 ? -10.189 -5.683 -9.705 1.00 84.56 99 GLY A O 1
ATOM 768 N N . GLY A 1 100 ? -8.565 -4.400 -8.832 1.00 84.88 100 GLY A N 1
ATOM 769 C CA . GLY A 1 100 ? -7.657 -5.501 -8.497 1.00 84.88 100 GLY A CA 1
ATOM 770 C C . GLY A 1 100 ? -8.008 -6.225 -7.182 1.00 84.88 100 GLY A C 1
ATOM 771 O O . GLY A 1 100 ? -8.911 -5.813 -6.446 1.00 84.88 100 GLY A O 1
ATOM 772 N N . PRO A 1 101 ? -7.256 -7.282 -6.814 1.00 91.25 101 PRO A N 1
ATOM 773 C CA . PRO A 1 101 ? -7.510 -8.073 -5.602 1.00 91.25 101 PRO A CA 1
ATOM 774 C C . PRO A 1 101 ? -7.193 -7.322 -4.292 1.00 91.25 101 PRO A C 1
ATOM 776 O O . PRO A 1 101 ? -7.535 -7.780 -3.199 1.00 91.25 101 PRO A O 1
ATOM 779 N N . TYR A 1 102 ? -6.546 -6.157 -4.377 1.00 94.88 102 TYR A N 1
ATOM 780 C CA . TYR A 1 102 ? -6.003 -5.427 -3.229 1.00 94.88 102 TYR A CA 1
ATOM 781 C C . TYR A 1 102 ? -7.078 -4.943 -2.251 1.00 94.88 102 TYR A C 1
ATOM 783 O O . TYR A 1 102 ? -6.861 -4.963 -1.040 1.00 94.88 102 TYR A O 1
ATOM 791 N N . ALA A 1 103 ? -8.264 -4.571 -2.741 1.00 92.12 103 ALA A N 1
ATOM 792 C CA . ALA A 1 103 ? -9.365 -4.133 -1.881 1.00 92.12 103 ALA A CA 1
ATOM 793 C C . ALA A 1 103 ? -9.823 -5.239 -0.910 1.00 92.12 103 ALA A C 1
ATOM 795 O O . ALA A 1 103 ? -10.113 -4.962 0.258 1.00 92.12 103 ALA A O 1
ATOM 796 N N . GLY A 1 104 ? -9.823 -6.497 -1.366 1.00 92.38 104 GLY A N 1
ATOM 797 C CA . GLY A 1 104 ? -10.107 -7.656 -0.519 1.00 92.38 104 GLY A CA 1
ATOM 798 C C . GLY A 1 104 ? -9.056 -7.825 0.577 1.00 92.38 104 GLY A C 1
ATOM 799 O O . GLY A 1 104 ? -9.397 -7.988 1.749 1.00 92.38 104 GLY A O 1
ATOM 800 N N . MET A 1 105 ? -7.775 -7.677 0.229 1.00 93.62 105 MET A N 1
ATOM 801 C CA . MET A 1 105 ? -6.680 -7.744 1.203 1.00 93.62 105 MET A CA 1
ATOM 802 C C . MET A 1 105 ? -6.752 -6.633 2.254 1.00 93.62 105 MET A C 1
ATOM 804 O O . MET A 1 105 ? -6.553 -6.906 3.437 1.00 93.62 105 MET A O 1
ATOM 808 N N . VAL A 1 106 ? -7.115 -5.405 1.868 1.00 92.94 106 VAL A N 1
ATOM 809 C CA . VAL A 1 106 ? -7.350 -4.304 2.821 1.00 92.94 106 VAL A CA 1
ATOM 810 C C . VAL A 1 106 ? -8.437 -4.672 3.834 1.00 92.94 106 VAL A C 1
ATOM 812 O O . VAL A 1 106 ? -8.290 -4.379 5.022 1.00 92.94 106 VAL A O 1
ATOM 815 N N . HIS A 1 107 ? -9.515 -5.329 3.397 1.00 89.38 107 HIS A N 1
ATOM 816 C CA . HIS A 1 107 ? -10.580 -5.778 4.296 1.00 89.38 107 HIS A CA 1
ATOM 817 C C . HIS A 1 107 ? -10.076 -6.818 5.308 1.00 89.38 107 HIS A C 1
ATOM 819 O O . HIS A 1 107 ? -10.267 -6.646 6.515 1.00 89.38 107 HIS A O 1
ATOM 825 N N . VAL A 1 108 ? -9.368 -7.847 4.833 1.00 90.25 108 VAL A N 1
ATOM 826 C CA . VAL A 1 108 ? -8.781 -8.901 5.680 1.00 90.25 108 VAL A CA 1
ATOM 827 C C . VAL A 1 108 ? -7.792 -8.313 6.691 1.00 90.25 108 VAL A C 1
ATOM 829 O O . VAL A 1 108 ? -7.822 -8.643 7.878 1.00 90.25 108 VAL A O 1
ATOM 832 N N . LEU A 1 109 ? -6.928 -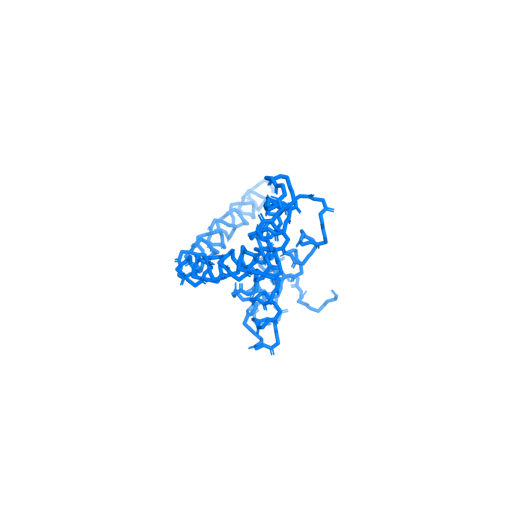7.403 6.245 1.00 90.69 109 LEU A N 1
ATOM 833 C CA . LEU A 1 109 ? -5.913 -6.785 7.091 1.00 90.69 109 LEU A CA 1
ATOM 834 C C . LEU A 1 109 ? -6.507 -5.847 8.136 1.00 90.69 109 LEU A C 1
ATOM 836 O O . LEU A 1 109 ? -6.060 -5.865 9.279 1.00 90.69 109 LEU A O 1
ATOM 840 N N . ARG A 1 110 ? -7.552 -5.081 7.802 1.00 88.06 110 ARG A N 1
ATOM 841 C CA . ARG A 1 110 ? -8.274 -4.273 8.798 1.00 88.06 110 ARG A CA 1
ATOM 842 C C . ARG A 1 110 ? -8.877 -5.128 9.901 1.00 88.06 110 ARG A C 1
ATOM 844 O O . ARG A 1 110 ? -8.794 -4.734 11.063 1.00 88.06 110 ARG A O 1
ATOM 851 N N . ALA A 1 111 ? -9.429 -6.293 9.558 1.00 83.88 111 ALA A N 1
ATOM 852 C CA . ALA A 1 111 ? -9.906 -7.237 10.561 1.00 83.88 111 ALA A CA 1
ATOM 853 C C . ALA A 1 111 ? -8.753 -7.674 11.476 1.00 83.88 111 ALA A C 1
ATOM 855 O O . ALA A 1 111 ? -8.877 -7.549 12.686 1.00 83.88 111 ALA A O 1
ATOM 856 N N . LYS A 1 112 ? -7.598 -8.065 10.920 1.00 82.75 112 LYS A N 1
ATOM 857 C CA . LYS A 1 112 ? -6.423 -8.483 11.710 1.00 82.75 112 LYS A CA 1
ATOM 858 C C . LYS A 1 112 ? -5.824 -7.373 12.581 1.00 82.75 112 LYS A C 1
ATOM 860 O O . LYS A 1 112 ? -5.449 -7.636 13.715 1.00 82.75 112 LYS A O 1
ATOM 865 N N . VAL A 1 113 ? -5.729 -6.143 12.076 1.00 80.38 113 VAL A N 1
ATOM 866 C CA . VAL A 1 113 ? -5.125 -5.005 12.799 1.00 80.38 113 VAL A CA 1
ATOM 867 C C . VAL A 1 113 ? -6.047 -4.467 13.897 1.00 80.38 113 VAL A C 1
ATOM 869 O O . VAL A 1 113 ? -5.560 -3.997 14.924 1.00 80.38 113 VAL A O 1
ATOM 872 N N . GLY A 1 114 ? -7.366 -4.529 13.685 1.00 67.69 114 GLY A N 1
ATOM 873 C CA . GLY A 1 114 ? -8.378 -4.105 14.658 1.00 67.69 114 GLY A CA 1
ATOM 874 C C . GLY A 1 114 ? -8.640 -5.117 15.777 1.00 67.69 114 GLY A C 1
ATOM 875 O O . GLY A 1 114 ? -9.355 -4.797 16.723 1.00 67.69 114 GLY A O 1
ATOM 876 N N . CYS A 1 115 ? -8.074 -6.319 15.687 1.00 64.06 115 CYS A N 1
ATOM 877 C CA . CYS A 1 115 ? -8.185 -7.349 16.708 1.00 64.06 115 CYS A CA 1
ATOM 878 C C . CYS A 1 115 ? -7.270 -7.058 17.890 1.00 64.06 115 CYS A C 1
ATOM 880 O O . CYS A 1 115 ? -6.054 -7.232 17.805 1.00 64.06 115 CYS A O 1
ATOM 882 N N . ARG A 1 116 ? -7.864 -6.661 19.015 1.00 57.69 116 ARG A N 1
ATOM 883 C CA . ARG A 1 116 ? -7.183 -6.611 20.309 1.00 57.69 116 ARG A CA 1
ATOM 884 C C . ARG A 1 116 ? -7.725 -7.760 21.154 1.00 57.69 116 ARG A C 1
ATOM 886 O O . ARG A 1 116 ? -8.934 -7.934 21.232 1.00 57.69 116 ARG A O 1
ATOM 893 N N . ASP A 1 117 ? -6.839 -8.587 21.703 1.00 54.91 117 ASP A N 1
ATOM 894 C CA . ASP A 1 117 ? -7.206 -9.728 22.562 1.00 54.91 117 ASP A CA 1
ATOM 895 C C . ASP A 1 117 ? -8.189 -10.730 21.914 1.00 54.91 117 ASP A C 1
ATOM 897 O O . ASP A 1 117 ? -9.000 -11.363 22.584 1.00 54.91 117 ASP A O 1
ATOM 901 N N . GLY A 1 118 ? -8.134 -10.881 20.584 1.00 57.31 118 GLY A N 1
ATOM 902 C CA . GLY A 1 118 ? -8.998 -11.809 19.847 1.00 57.31 118 GLY A CA 1
ATOM 903 C C . GLY A 1 118 ? -10.417 -11.299 19.583 1.00 57.31 118 GLY A C 1
ATOM 904 O O . GLY A 1 118 ? -11.239 -12.073 19.092 1.00 57.31 118 GLY A O 1
ATOM 905 N N . VAL A 1 119 ? -10.703 -10.017 19.840 1.00 52.47 119 VAL A N 1
ATOM 906 C CA . VAL A 1 119 ? -12.014 -9.396 19.603 1.00 52.47 119 VAL A CA 1
ATOM 907 C C . VAL A 1 119 ? -11.869 -8.139 18.737 1.00 52.47 119 VAL A C 1
ATOM 909 O O . VAL A 1 119 ? -10.965 -7.321 18.914 1.00 52.47 119 VAL A O 1
ATOM 912 N N . ARG A 1 120 ? -12.753 -8.011 17.746 1.00 62.19 120 ARG A N 1
ATOM 913 C CA . ARG A 1 120 ? -12.852 -6.868 16.835 1.00 62.19 120 ARG A CA 1
ATOM 914 C C . ARG A 1 120 ? -13.497 -5.667 17.550 1.00 62.19 120 ARG A C 1
ATOM 916 O O . ARG A 1 120 ? -14.184 -5.846 18.556 1.00 62.19 120 ARG A O 1
ATOM 923 N N . PRO A 1 121 ? -13.394 -4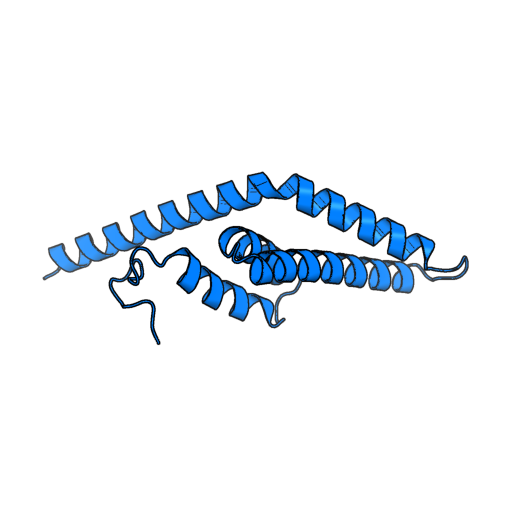.440 17.006 1.00 55.22 121 PRO A N 1
ATOM 924 C CA . PRO A 1 121 ? -14.031 -3.256 17.598 1.00 55.22 121 PRO A CA 1
ATOM 925 C C . PRO A 1 121 ? -15.566 -3.339 17.694 1.00 55.22 121 PRO A C 1
ATOM 927 O O . PRO A 1 121 ? -16.171 -2.645 18.506 1.00 55.22 121 PRO A O 1
ATOM 930 N N . ASP A 1 122 ? -16.192 -4.205 16.891 1.00 60.72 122 ASP A N 1
ATOM 931 C CA . ASP A 1 122 ? -17.631 -4.492 16.908 1.00 60.72 122 ASP A CA 1
ATOM 932 C C . ASP A 1 122 ? -18.034 -5.588 17.919 1.00 60.72 122 ASP A C 1
ATOM 934 O O . ASP A 1 122 ? -19.189 -6.010 17.938 1.00 60.72 122 ASP A O 1
ATOM 938 N N . GLY A 1 123 ? -17.096 -6.057 18.751 1.00 54.66 123 GLY A N 1
ATOM 939 C CA . GLY A 1 123 ? -17.331 -7.064 19.787 1.00 54.66 123 GLY A CA 1
ATOM 940 C C . GLY A 1 123 ? -17.350 -8.508 19.285 1.00 54.66 123 GLY A C 1
ATOM 941 O O . GLY A 1 123 ? -17.504 -9.423 20.092 1.00 54.66 123 GLY A O 1
ATOM 942 N N . ARG A 1 124 ? -17.177 -8.751 17.979 1.00 64.06 124 ARG A N 1
ATOM 943 C CA . ARG A 1 124 ? -17.114 -10.115 17.438 1.00 64.06 124 ARG A CA 1
ATOM 944 C C . ARG A 1 124 ? -15.709 -10.700 17.571 1.00 64.06 124 ARG A C 1
ATOM 946 O O . ARG A 1 124 ? -14.732 -9.970 17.387 1.00 64.06 124 ARG A O 1
ATOM 953 N N . PRO A 1 125 ? -15.573 -12.010 17.832 1.00 64.50 125 PRO A N 1
ATOM 954 C CA . PRO A 1 125 ? -14.273 -12.653 17.824 1.00 64.50 125 PRO A CA 1
ATOM 955 C C . PRO A 1 125 ? -13.598 -12.527 16.454 1.00 64.50 125 PRO A C 1
ATOM 957 O O . PRO A 1 125 ? -14.217 -12.439 15.387 1.00 64.50 125 PRO A O 1
ATOM 960 N N . CYS A 1 126 ? -12.278 -12.470 16.500 1.00 64.94 126 CYS A N 1
ATOM 961 C CA . CYS A 1 126 ? -11.408 -12.351 15.339 1.00 64.94 126 CYS A CA 1
ATOM 962 C C . CYS A 1 126 ? -11.251 -13.659 14.564 1.00 64.94 126 CYS A C 1
ATOM 964 O O . CYS A 1 126 ? -10.738 -13.646 13.448 1.00 64.94 126 CYS A O 1
ATOM 966 N N . SER A 1 127 ? -11.701 -14.765 15.154 1.00 50.91 127 SER A N 1
ATOM 967 C CA . SER A 1 127 ? -11.816 -16.075 14.532 1.00 50.91 127 SER A CA 1
ATOM 968 C C . SER A 1 127 ? -13.186 -16.232 1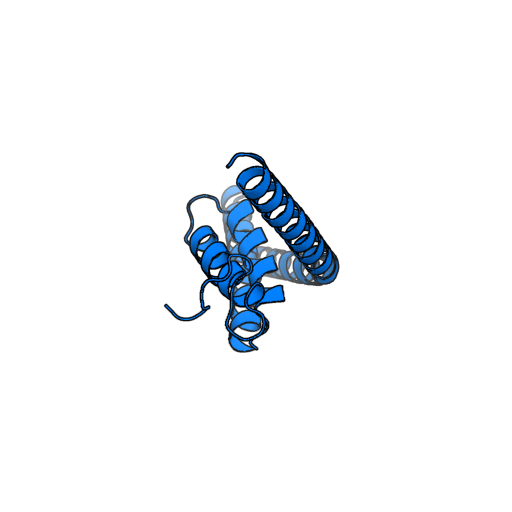3.875 1.00 50.91 127 SER A C 1
ATOM 970 O O . SER A 1 127 ? -14.181 -16.380 14.581 1.00 50.91 127 SER A O 1
ATOM 972 N N . GLU A 1 128 ? -13.197 -16.145 12.547 1.00 45.34 128 GLU A N 1
ATOM 973 C CA . GLU A 1 128 ? -13.940 -16.970 11.575 1.00 45.34 128 GLU A CA 1
ATOM 974 C C . GLU A 1 128 ? -13.450 -16.596 10.171 1.00 45.34 128 GLU A C 1
ATOM 976 O O . GLU A 1 128 ? -13.505 -15.387 9.832 1.00 45.34 128 GLU A O 1
#

Sequence (128 aa):
ADTAANEHRQTLQAQRETQRALEARAAAGLEDTIREALEAARAEAIDGLGRRATDEETEAAVTNAERQALEKLAVDALTSNNYRHALVYYQRLAREHPGGPYAGMVHVLRAKVGCRDGVRPDGRPCSE

Radius of gyration: 18.96 Å; chains: 1; bounding box: 52×26×52 Å

Secondary structure (DSSP, 8-state):
-HHHHHHHHHHHHHHHHHHHHHHHHHHHHHHHHHHHHHHHHHHHHHHHS-TT--HHHHHHHHHHHHHHHHHHHHHHHHHTT-HHHHHHHHHHHHHHSTTSTHHHHHHHHHHHHH-BTTB-TTS-BS--

Foldseek 3Di:
DVVVVVVVVVLVVVVVVVLVVLLVVLLVVCVVVLVVLLVVLLVVQVVVDPPPDDPVNSVVSSLVSSLVSLVVQLVVCVVVVVLSSNLSSLVVNCVSPPPDCSVVSNVLSQLVVQDDPQAHSVRHGSPD

pLDDT: mean 86.89, std 12.2, range [45.34, 97.88]